Protein AF-A0A535MY59-F1 (afdb_monomer)

Structure (mmCIF, N/CA/C/O backbone):
data_AF-A0A535MY59-F1
#
_entry.id   AF-A0A535MY59-F1
#
loop_
_atom_site.group_PDB
_atom_site.id
_atom_site.type_symbol
_atom_site.label_atom_id
_atom_site.label_alt_id
_atom_site.label_comp_id
_atom_site.label_asym_id
_atom_site.label_entity_id
_atom_site.label_seq_id
_atom_site.pdbx_PDB_ins_code
_atom_site.Cartn_x
_atom_site.Cartn_y
_atom_site.Cartn_z
_atom_site.occupancy
_atom_site.B_iso_or_equiv
_atom_site.auth_seq_id
_atom_site.auth_comp_id
_atom_site.auth_asym_id
_atom_site.auth_atom_id
_atom_site.pdbx_PDB_model_num
ATOM 1 N N . PRO A 1 1 ? 4.953 -23.140 -14.629 1.00 62.12 1 PRO A N 1
ATOM 2 C CA . PRO A 1 1 ? 3.965 -22.475 -13.741 1.00 62.12 1 PRO A CA 1
ATOM 3 C C . PRO A 1 1 ? 3.552 -21.124 -14.336 1.00 62.12 1 PRO A C 1
ATOM 5 O O . PRO A 1 1 ? 4.434 -20.376 -14.744 1.00 62.12 1 PRO A O 1
ATOM 8 N N . VAL A 1 2 ? 2.250 -20.844 -14.444 1.00 69.75 2 VAL A N 1
ATOM 9 C CA . VAL A 1 2 ? 1.743 -19.527 -14.871 1.00 69.75 2 VAL A CA 1
ATOM 10 C C . VAL A 1 2 ? 1.573 -18.675 -13.617 1.00 69.75 2 VAL A C 1
ATOM 12 O O . VAL A 1 2 ? 0.971 -19.136 -12.651 1.00 69.75 2 VAL A O 1
ATOM 15 N N . HIS A 1 3 ? 2.146 -17.474 -13.606 1.00 77.88 3 HIS A N 1
ATOM 16 C CA . HIS A 1 3 ? 2.010 -16.536 -12.492 1.00 77.88 3 HIS A CA 1
ATOM 17 C C . HIS A 1 3 ? 0.765 -15.658 -12.690 1.00 77.88 3 HIS A C 1
ATOM 19 O O . HIS A 1 3 ? 0.449 -15.279 -13.820 1.00 77.88 3 HIS A O 1
ATOM 25 N N . THR A 1 4 ? 0.063 -15.352 -11.598 1.00 84.56 4 THR A N 1
ATOM 26 C CA . THR A 1 4 ? -1.084 -14.434 -11.593 1.00 84.56 4 THR A CA 1
ATOM 27 C C . THR A 1 4 ? -0.622 -13.031 -11.983 1.00 84.56 4 THR A C 1
ATOM 29 O O . THR A 1 4 ? 0.246 -12.513 -11.294 1.00 84.56 4 THR A O 1
ATOM 32 N N . PRO A 1 5 ? -1.160 -12.395 -13.036 1.00 91.31 5 PRO A N 1
ATOM 33 C CA . PRO A 1 5 ? -0.736 -11.053 -13.424 1.00 91.31 5 PRO A CA 1
ATOM 34 C C . PRO A 1 5 ? -1.121 -10.005 -12.370 1.00 91.31 5 PRO A C 1
ATOM 36 O O . PRO A 1 5 ? -2.024 -10.221 -11.563 1.00 91.31 5 PRO A O 1
ATOM 39 N N . LEU A 1 6 ? -0.474 -8.837 -12.427 1.00 95.62 6 LEU A N 1
ATOM 40 C CA . LEU A 1 6 ? -0.921 -7.658 -11.682 1.00 95.62 6 LEU A CA 1
ATOM 41 C C . LEU A 1 6 ? -2.382 -7.307 -12.046 1.00 95.62 6 LEU A C 1
ATOM 43 O O . LEU A 1 6 ? -2.767 -7.462 -13.209 1.00 95.62 6 LEU A O 1
ATOM 47 N N . PRO A 1 7 ? -3.183 -6.791 -11.096 1.00 97.81 7 PRO A N 1
ATOM 48 C CA . PRO A 1 7 ? -2.790 -6.400 -9.742 1.00 97.81 7 PRO A CA 1
ATOM 49 C C . PRO A 1 7 ? -2.655 -7.572 -8.753 1.00 97.81 7 PRO A C 1
ATOM 51 O O . PRO A 1 7 ? -3.449 -8.509 -8.769 1.00 97.81 7 PRO A O 1
ATOM 54 N N . ILE A 1 8 ? -1.670 -7.487 -7.850 1.00 96.62 8 ILE A N 1
ATOM 55 C CA . ILE A 1 8 ? -1.444 -8.446 -6.749 1.00 96.62 8 ILE A CA 1
ATOM 56 C C . ILE A 1 8 ? -1.345 -7.670 -5.436 1.00 96.62 8 ILE A C 1
ATOM 58 O O . ILE A 1 8 ? -0.748 -6.595 -5.402 1.00 96.62 8 ILE A O 1
ATOM 62 N N . SER A 1 9 ? -1.902 -8.215 -4.354 1.00 97.62 9 SER A N 1
ATOM 63 C CA . SER A 1 9 ? -1.950 -7.543 -3.055 1.00 97.62 9 SER A CA 1
ATOM 64 C C . SER A 1 9 ? -1.266 -8.312 -1.928 1.00 97.62 9 SER A C 1
ATOM 66 O O . SER A 1 9 ? -1.404 -9.531 -1.834 1.00 97.62 9 SER A O 1
ATOM 68 N N . LEU A 1 10 ? -0.643 -7.571 -1.013 1.00 97.88 10 LEU A N 1
ATOM 69 C CA . LEU A 1 10 ? -0.248 -8.005 0.326 1.00 97.88 10 LEU A CA 1
ATOM 70 C C . LEU A 1 10 ? -1.215 -7.380 1.338 1.00 97.88 10 LEU A C 1
ATOM 72 O O . LEU A 1 10 ? -1.430 -6.171 1.306 1.00 97.88 10 LEU A O 1
ATOM 76 N N . THR A 1 11 ? -1.778 -8.182 2.243 1.00 98.62 11 THR A N 1
ATOM 77 C CA . THR A 1 11 ? -2.584 -7.677 3.367 1.00 98.62 11 THR A CA 1
ATOM 78 C C . THR A 1 11 ? -1.876 -7.985 4.680 1.00 98.62 11 THR A C 1
ATOM 80 O O . THR A 1 11 ? -1.479 -9.124 4.909 1.00 98.62 11 THR A O 1
ATOM 83 N N . ILE A 1 12 ? -1.733 -6.969 5.527 1.00 98.50 12 ILE A N 1
ATOM 84 C CA . ILE A 1 12 ? -1.161 -7.047 6.871 1.00 98.50 12 ILE A CA 1
ATOM 85 C C . ILE A 1 12 ? -2.309 -6.898 7.871 1.00 98.50 12 ILE A C 1
ATOM 87 O O . ILE A 1 12 ? -3.070 -5.935 7.787 1.00 98.50 12 ILE A O 1
ATOM 91 N N . ASP A 1 13 ? -2.427 -7.847 8.798 1.00 98.44 13 ASP A N 1
ATOM 92 C CA . ASP A 1 13 ? -3.307 -7.779 9.969 1.00 98.44 13 ASP A CA 1
ATOM 93 C C . ASP A 1 13 ? -2.479 -7.317 11.178 1.00 98.44 13 ASP A C 1
ATOM 95 O O . ASP A 1 13 ? -1.497 -7.967 11.536 1.00 98.44 13 ASP A O 1
ATOM 99 N N . THR A 1 14 ? -2.847 -6.192 11.796 1.00 97.31 14 THR A N 1
ATOM 100 C CA . THR A 1 14 ? -2.157 -5.632 12.971 1.00 97.31 14 THR A CA 1
ATOM 101 C C . THR A 1 14 ? -2.648 -6.195 14.307 1.00 97.31 14 THR A C 1
ATOM 103 O O . THR A 1 14 ? -2.298 -5.644 15.358 1.00 97.31 14 THR A O 1
ATOM 106 N N . ASP A 1 15 ? -3.460 -7.257 14.271 1.00 97.75 15 ASP A N 1
ATOM 107 C CA . ASP A 1 15 ? -4.085 -7.994 15.384 1.00 97.75 15 ASP A CA 1
ATOM 108 C C . ASP A 1 15 ? -5.173 -7.212 16.148 1.00 97.75 15 ASP A C 1
ATOM 110 O O . ASP A 1 15 ? -6.214 -7.752 16.520 1.00 97.75 15 ASP A O 1
ATOM 114 N N . ALA A 1 16 ? -4.999 -5.899 16.290 1.00 97.50 16 ALA A N 1
ATOM 115 C CA . ALA A 1 16 ? -5.957 -4.983 16.898 1.00 97.50 16 ALA A CA 1
ATOM 116 C C . ALA A 1 16 ? -6.168 -3.728 16.041 1.00 97.50 16 ALA A C 1
ATOM 118 O O . 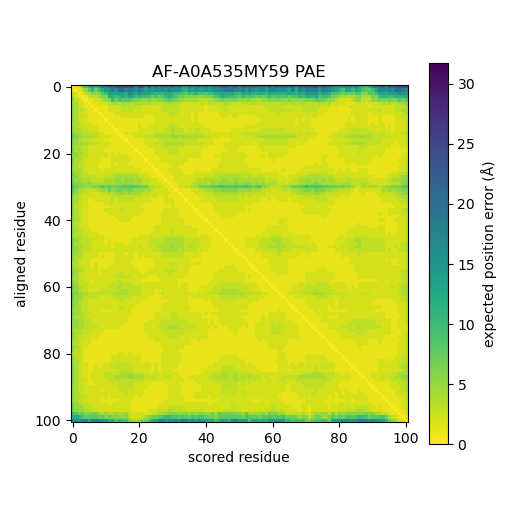ALA A 1 16 ? -5.367 -3.424 15.155 1.00 97.50 16 ALA A O 1
ATOM 119 N N . LEU A 1 17 ? -7.242 -2.983 16.333 1.00 98.25 17 LEU A N 1
ATOM 120 C CA . LEU A 1 17 ? -7.447 -1.643 15.782 1.00 98.25 17 LEU A CA 1
ATOM 121 C C . LEU A 1 17 ? -6.330 -0.709 16.262 1.00 98.25 17 LEU A C 1
ATOM 123 O O . LEU A 1 17 ? -6.096 -0.580 17.462 1.00 98.25 17 LEU A O 1
ATOM 127 N N . ARG A 1 18 ? -5.678 -0.037 15.315 1.00 98.00 18 ARG A N 1
ATOM 128 C CA . ARG A 1 18 ? -4.607 0.940 15.533 1.00 98.00 18 ARG A CA 1
ATOM 129 C C . ARG A 1 18 ? -4.871 2.194 14.716 1.00 98.00 18 ARG A C 1
ATOM 131 O O . ARG A 1 18 ? -5.624 2.158 13.743 1.00 98.00 18 ARG A O 1
ATOM 138 N N . VAL A 1 19 ? -4.246 3.305 15.093 1.00 98.44 19 VAL A N 1
ATOM 139 C CA . VAL A 1 19 ? -4.291 4.538 14.301 1.00 98.44 19 VAL A CA 1
ATOM 140 C C . VAL A 1 19 ? -3.180 4.483 13.257 1.00 98.44 19 VAL A C 1
ATOM 142 O O . VAL A 1 19 ? -2.025 4.776 13.552 1.00 98.44 19 VAL A O 1
ATOM 145 N N . LEU A 1 20 ? -3.529 4.080 12.037 1.00 98.56 20 LEU A N 1
ATOM 146 C CA . LEU A 1 20 ? -2.591 3.930 10.928 1.00 98.56 20 LEU A CA 1
ATOM 147 C C . LEU A 1 20 ? -2.403 5.263 10.204 1.00 98.56 20 LEU A C 1
ATOM 149 O O . LEU A 1 20 ? -3.363 6.006 9.997 1.00 98.56 20 LEU A O 1
ATOM 153 N N . THR A 1 21 ? -1.175 5.544 9.780 1.00 98.69 21 THR A N 1
ATOM 154 C CA . THR A 1 21 ? -0.807 6.766 9.040 1.00 98.69 21 THR A CA 1
ATOM 155 C C . THR A 1 21 ? -0.059 6.480 7.740 1.00 98.69 21 THR A C 1
ATOM 157 O O . THR A 1 21 ? 0.117 7.379 6.916 1.00 98.69 21 THR A O 1
ATOM 160 N N . GLY A 1 22 ? 0.391 5.244 7.527 1.00 98.50 22 GLY A N 1
ATOM 161 C CA . GLY A 1 22 ? 1.152 4.909 6.335 1.00 98.50 22 GLY A CA 1
ATOM 162 C C . GLY A 1 22 ? 1.741 3.510 6.332 1.00 98.50 22 GLY A C 1
ATOM 163 O O . GLY A 1 22 ? 1.474 2.684 7.207 1.00 98.50 22 GLY A O 1
ATOM 164 N 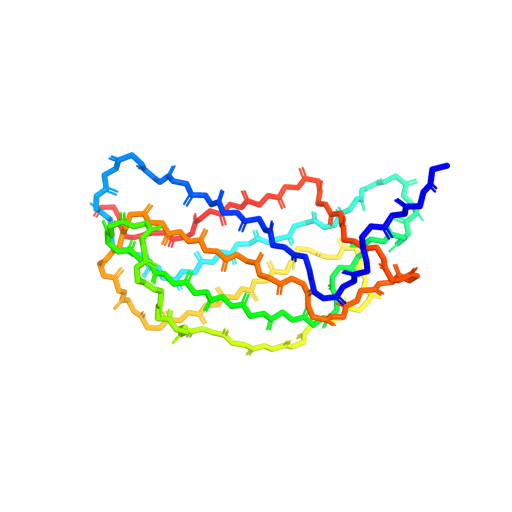N . LEU A 1 23 ? 2.585 3.277 5.333 1.00 98.75 23 LEU A N 1
ATOM 165 C CA . LEU A 1 23 ? 3.507 2.151 5.270 1.00 98.75 23 LEU A CA 1
ATOM 166 C C . LEU A 1 23 ? 4.824 2.555 4.604 1.00 98.75 23 LEU A C 1
ATOM 168 O O . LEU A 1 23 ? 4.876 3.517 3.825 1.00 98.75 23 LEU A O 1
ATOM 172 N N . THR A 1 24 ? 5.860 1.756 4.843 1.00 98.81 24 THR A N 1
ATOM 173 C CA . THR A 1 24 ? 7.073 1.722 4.023 1.00 98.81 24 THR A CA 1
ATOM 174 C C . THR A 1 24 ? 7.187 0.405 3.266 1.00 98.81 24 THR A C 1
ATOM 176 O O . THR A 1 24 ? 6.717 -0.639 3.715 1.00 98.81 24 THR A O 1
ATOM 179 N N . TYR A 1 25 ? 7.808 0.468 2.093 1.00 98.75 25 TYR A N 1
ATOM 180 C CA . TYR A 1 25 ? 8.060 -0.661 1.208 1.00 98.75 25 TYR A CA 1
ATOM 181 C C . TYR A 1 25 ? 9.522 -0.638 0.759 1.00 98.75 25 TYR A C 1
ATOM 183 O O . TYR A 1 25 ? 10.016 0.380 0.270 1.00 98.75 25 TYR A O 1
ATOM 191 N N . GLN A 1 26 ? 10.202 -1.773 0.889 1.00 98.44 26 GLN A N 1
ATOM 192 C CA . GLN A 1 26 ? 11.540 -1.999 0.360 1.00 98.44 26 GLN A CA 1
ATOM 193 C C . GLN A 1 26 ? 11.475 -3.129 -0.666 1.00 98.44 26 GLN A C 1
ATOM 195 O O . GLN A 1 26 ? 11.111 -4.261 -0.342 1.00 98.44 26 GLN A O 1
ATOM 200 N N . GLY A 1 27 ? 11.847 -2.826 -1.911 1.00 97.25 27 GLY A N 1
ATOM 201 C CA . GLY A 1 27 ? 12.052 -3.849 -2.937 1.00 97.25 27 GLY A CA 1
ATOM 202 C C . GLY A 1 27 ? 13.239 -4.754 -2.599 1.00 97.25 27 GLY A C 1
ATOM 203 O O . GLY A 1 27 ? 13.998 -4.475 -1.668 1.00 97.25 27 GLY A O 1
ATOM 204 N N . ARG A 1 28 ? 13.418 -5.831 -3.368 1.00 96.12 28 ARG A N 1
ATOM 205 C CA . ARG A 1 28 ? 14.546 -6.763 -3.203 1.00 96.12 28 ARG A CA 1
ATOM 206 C C . ARG A 1 28 ? 15.894 -6.027 -3.202 1.00 96.12 28 ARG A C 1
ATOM 208 O O . ARG A 1 28 ? 16.064 -5.021 -3.890 1.00 96.12 28 ARG A O 1
ATOM 215 N N . LEU A 1 29 ? 16.846 -6.540 -2.421 1.00 94.19 29 LEU A N 1
ATOM 216 C CA . LEU A 1 29 ? 18.178 -5.946 -2.214 1.00 94.19 29 LEU A CA 1
ATOM 217 C C . LEU A 1 29 ? 19.315 -6.773 -2.843 1.00 94.19 29 LEU A C 1
ATOM 219 O O . LEU A 1 29 ? 20.482 -6.569 -2.527 1.00 94.19 29 LEU A O 1
ATOM 223 N N . ASP A 1 30 ? 18.989 -7.703 -3.736 1.00 95.19 30 ASP A N 1
ATOM 224 C CA . ASP A 1 30 ? 19.929 -8.622 -4.393 1.00 95.19 30 ASP A CA 1
ATOM 225 C C . ASP A 1 30 ? 20.427 -8.128 -5.765 1.00 95.19 30 ASP A C 1
ATOM 227 O O . ASP A 1 30 ? 21.102 -8.858 -6.488 1.00 95.19 30 ASP A O 1
ATOM 231 N N . GLY A 1 31 ? 20.113 -6.880 -6.125 1.00 90.38 31 GLY A N 1
ATOM 232 C CA . GLY A 1 31 ? 20.507 -6.254 -7.390 1.00 90.38 31 GLY A CA 1
ATOM 233 C C . GLY A 1 31 ? 19.554 -6.523 -8.560 1.00 90.38 31 GLY A C 1
ATOM 234 O O . GLY A 1 31 ? 19.673 -5.853 -9.586 1.00 90.38 31 GLY A O 1
ATOM 235 N N . ASP A 1 32 ? 18.581 -7.429 -8.411 1.00 94.56 32 ASP A N 1
ATOM 236 C CA . ASP A 1 32 ? 17.501 -7.615 -9.381 1.00 94.56 32 ASP A CA 1
ATOM 237 C C . ASP A 1 32 ? 16.318 -6.700 -9.032 1.00 94.56 32 ASP A C 1
ATOM 239 O O . ASP A 1 32 ? 15.809 -6.682 -7.913 1.00 94.56 32 ASP A O 1
ATOM 243 N N . MET A 1 33 ? 15.867 -5.918 -10.012 1.00 95.25 33 MET A N 1
ATOM 244 C CA . MET A 1 33 ? 14.723 -5.017 -9.851 1.00 95.25 33 MET A CA 1
ATOM 245 C C . MET A 1 33 ? 13.389 -5.676 -10.196 1.00 95.25 33 MET A C 1
ATOM 247 O O . MET A 1 33 ? 12.354 -5.022 -10.075 1.00 95.25 33 MET A O 1
ATOM 251 N N . THR A 1 34 ? 13.390 -6.914 -10.692 1.00 96.19 34 THR A N 1
ATOM 252 C CA . THR A 1 34 ? 12.178 -7.682 -10.981 1.00 96.19 34 THR A CA 1
ATOM 253 C C . THR A 1 34 ? 11.309 -7.734 -9.736 1.00 96.19 34 THR A C 1
ATOM 255 O O . THR A 1 34 ? 11.764 -8.138 -8.669 1.00 96.19 34 THR A O 1
ATOM 258 N N . GLY A 1 35 ? 10.050 -7.320 -9.864 1.00 96.94 35 GLY A N 1
ATOM 259 C CA . GLY A 1 35 ? 9.164 -7.254 -8.711 1.00 96.94 35 GLY A CA 1
ATOM 260 C C . GLY A 1 35 ? 9.066 -5.886 -8.039 1.00 96.94 35 GLY A C 1
ATOM 261 O O . GLY A 1 35 ? 8.187 -5.708 -7.196 1.00 96.94 35 GLY A O 1
ATOM 262 N N . THR A 1 36 ? 9.920 -4.914 -8.387 1.00 98.38 36 THR A N 1
ATOM 263 C CA . THR A 1 36 ? 9.847 -3.574 -7.792 1.00 98.38 36 THR A CA 1
ATOM 264 C C . THR A 1 36 ? 8.528 -2.905 -8.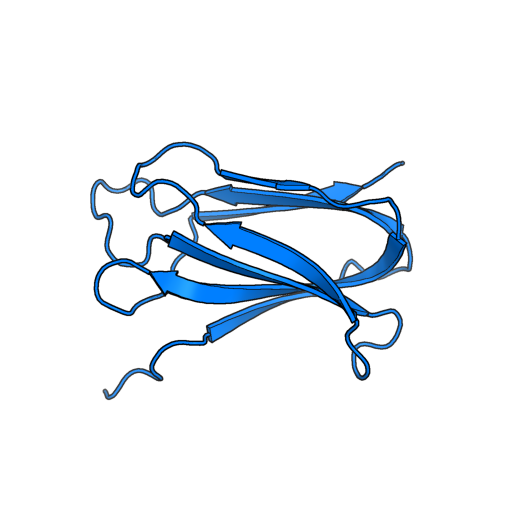152 1.00 98.38 36 THR A C 1
ATOM 266 O O . THR A 1 36 ? 8.292 -2.584 -9.319 1.00 98.38 36 THR A O 1
ATOM 269 N N . ILE A 1 37 ? 7.687 -2.681 -7.140 1.00 98.69 37 ILE A N 1
ATOM 270 C CA . ILE A 1 37 ? 6.407 -1.983 -7.270 1.00 98.69 37 ILE A CA 1
ATOM 271 C C . ILE A 1 37 ? 6.661 -0.533 -7.688 1.00 98.69 37 ILE A C 1
ATOM 273 O O . ILE A 1 37 ? 7.360 0.211 -7.001 1.00 98.69 37 ILE A O 1
ATOM 277 N N . THR A 1 38 ? 6.078 -0.140 -8.817 1.00 98.69 38 THR A N 1
ATOM 278 C CA . THR A 1 38 ? 6.147 1.221 -9.369 1.00 98.69 38 THR A CA 1
ATOM 279 C C . THR A 1 38 ? 4.816 1.945 -9.281 1.00 98.69 38 THR A C 1
ATOM 281 O O . THR A 1 38 ? 4.803 3.168 -9.268 1.00 98.69 38 THR A O 1
ATOM 284 N N . GLY A 1 39 ? 3.710 1.213 -9.171 1.00 98.81 39 GLY A N 1
ATOM 285 C CA . GLY A 1 39 ? 2.374 1.753 -8.982 1.00 98.81 39 GLY A CA 1
ATOM 286 C C . GLY A 1 39 ? 1.622 0.968 -7.928 1.00 98.81 39 GLY A C 1
ATOM 287 O O . GLY A 1 39 ? 1.718 -0.260 -7.889 1.00 98.81 39 GLY A O 1
ATOM 288 N N . TYR A 1 40 ? 0.888 1.673 -7.070 1.00 98.88 40 TYR A N 1
ATOM 289 C CA . TYR A 1 40 ? 0.249 1.054 -5.918 1.00 98.88 40 TYR A CA 1
ATOM 290 C C . TYR A 1 40 ? -1.082 1.701 -5.534 1.00 98.88 40 TYR A C 1
ATOM 292 O O . TYR A 1 40 ? -1.311 2.884 -5.789 1.00 98.88 40 TYR A O 1
ATOM 300 N N . THR A 1 41 ? -1.916 0.926 -4.843 1.00 98.94 41 THR A N 1
ATOM 301 C CA . THR A 1 41 ? -2.974 1.431 -3.961 1.00 98.94 41 THR A CA 1
ATOM 302 C C . THR A 1 41 ? -2.761 0.920 -2.538 1.00 98.94 41 THR A C 1
ATOM 304 O O . THR A 1 41 ? -2.199 -0.157 -2.331 1.00 98.94 41 THR A O 1
ATOM 307 N N . VAL A 1 42 ? -3.201 1.709 -1.559 1.00 98.88 42 VAL A N 1
ATOM 308 C CA . VAL A 1 42 ? -3.275 1.330 -0.147 1.00 98.88 42 VAL A CA 1
ATOM 309 C C . VAL A 1 42 ? -4.714 1.457 0.318 1.00 98.88 42 VAL A C 1
ATOM 311 O O . VAL A 1 42 ? -5.318 2.527 0.216 1.00 98.88 42 VAL A O 1
ATOM 314 N N . GLU A 1 43 ? -5.245 0.366 0.849 1.00 98.94 43 GLU A N 1
ATOM 315 C CA . GLU A 1 43 ? -6.587 0.291 1.412 1.00 98.94 43 GLU A CA 1
ATOM 316 C C . GLU A 1 43 ? -6.515 -0.176 2.866 1.00 98.94 43 GLU A C 1
ATOM 318 O O . GLU A 1 43 ? -5.626 -0.946 3.229 1.00 98.94 43 GLU A O 1
ATOM 323 N N . VAL A 1 44 ? -7.456 0.250 3.703 1.00 98.88 44 VAL A N 1
ATOM 324 C CA . VAL A 1 44 ? -7.532 -0.176 5.107 1.00 98.88 44 VAL A CA 1
ATOM 325 C C . VAL A 1 44 ? -8.902 -0.739 5.447 1.00 98.88 44 VAL A C 1
ATOM 327 O O . VAL A 1 44 ? -9.894 -0.401 4.803 1.00 98.88 44 VAL A O 1
ATOM 330 N N . SER A 1 45 ? -8.960 -1.596 6.463 1.00 98.88 45 SER A N 1
ATOM 331 C CA . SER A 1 45 ? -10.203 -2.201 6.940 1.00 98.88 45 SER A CA 1
ATOM 332 C C . SER A 1 45 ? -10.191 -2.397 8.456 1.00 98.88 45 SER A C 1
ATOM 334 O O . SER A 1 45 ? -9.148 -2.667 9.0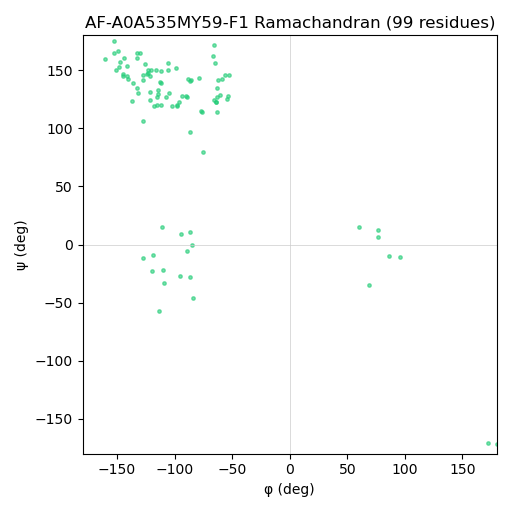57 1.00 98.88 45 SER A O 1
ATOM 336 N N . ALA A 1 46 ? -11.360 -2.273 9.083 1.00 98.62 46 ALA A N 1
ATOM 337 C CA . ALA A 1 46 ? -11.564 -2.623 10.487 1.00 98.62 46 ALA A CA 1
ATOM 338 C C . ALA A 1 46 ? -11.916 -4.111 10.680 1.00 98.62 46 ALA A C 1
ATOM 340 O O . ALA A 1 46 ? -11.618 -4.670 11.732 1.00 98.62 46 ALA A O 1
ATOM 341 N N . ASP A 1 47 ? -12.532 -4.746 9.677 1.00 98.19 47 ASP A N 1
ATOM 342 C CA . ASP A 1 47 ? -13.145 -6.079 9.770 1.00 98.19 47 ASP A CA 1
ATOM 343 C C . ASP A 1 47 ? -12.521 -7.130 8.836 1.00 98.19 47 ASP A C 1
ATOM 345 O O . ASP A 1 47 ? -12.823 -8.316 8.953 1.00 98.19 47 ASP A O 1
ATOM 349 N N . GLY A 1 48 ? -11.641 -6.716 7.923 1.00 98.19 48 GLY A N 1
ATOM 350 C CA . GLY A 1 48 ? -11.013 -7.588 6.929 1.00 98.19 48 GLY A CA 1
ATOM 351 C C . GLY A 1 48 ? -11.932 -7.946 5.757 1.00 98.19 48 GLY A C 1
ATOM 352 O O . GLY A 1 48 ? -11.554 -8.758 4.913 1.00 98.19 48 GLY A O 1
ATOM 353 N N . ILE A 1 49 ? -13.121 -7.339 5.678 1.00 97.94 49 ILE A N 1
ATOM 354 C CA . ILE A 1 49 ? -14.132 -7.585 4.645 1.00 97.94 49 ILE A CA 1
ATOM 355 C C . ILE A 1 49 ? -14.299 -6.333 3.784 1.00 97.94 49 ILE A C 1
ATOM 357 O O . ILE A 1 49 ? -14.105 -6.387 2.568 1.00 97.94 49 ILE A O 1
ATOM 361 N N . ALA A 1 50 ? -14.628 -5.199 4.404 1.00 98.12 50 ALA A N 1
ATOM 362 C CA . ALA A 1 50 ? -14.829 -3.931 3.717 1.00 98.12 50 ALA A CA 1
ATOM 363 C C . ALA A 1 50 ? -13.550 -3.092 3.766 1.00 98.12 50 ALA A C 1
ATOM 365 O O . ALA A 1 50 ? -13.040 -2.790 4.844 1.00 98.12 50 ALA A O 1
ATOM 366 N N . TYR A 1 51 ? -13.039 -2.713 2.595 1.00 98.69 51 TYR A N 1
ATOM 367 C CA . TYR A 1 51 ? -11.807 -1.939 2.455 1.00 98.69 51 TYR A CA 1
ATOM 368 C C . TYR A 1 51 ? -12.091 -0.539 1.916 1.00 98.69 51 TYR A C 1
ATOM 370 O O . TYR A 1 51 ? -12.894 -0.363 1.000 1.00 98.69 51 TYR A O 1
ATOM 378 N N . THR A 1 52 ? -11.388 0.443 2.475 1.00 98.75 52 THR A N 1
ATOM 379 C CA . THR A 1 52 ? -11.450 1.848 2.066 1.00 98.75 52 THR A CA 1
ATOM 380 C C . THR A 1 52 ? -10.098 2.272 1.515 1.00 98.75 52 THR A C 1
ATOM 382 O O . THR A 1 52 ? -9.081 2.127 2.194 1.00 98.75 52 THR A O 1
ATOM 385 N N . LEU A 1 53 ? -10.080 2.827 0.303 1.00 98.81 53 LEU A N 1
ATOM 386 C CA . LEU A 1 53 ? -8.882 3.403 -0.306 1.00 98.81 53 LEU A CA 1
ATOM 387 C C . LEU A 1 53 ? -8.418 4.634 0.483 1.00 98.81 53 LEU A C 1
ATOM 389 O O . LEU A 1 53 ? -9.178 5.587 0.645 1.00 98.81 53 LEU A O 1
ATOM 393 N N . VAL A 1 54 ? -7.161 4.627 0.928 1.00 98.81 54 VAL A N 1
ATOM 394 C CA . VAL A 1 54 ? -6.553 5.733 1.693 1.00 98.81 54 VAL A CA 1
ATOM 395 C C . VAL A 1 54 ? -5.342 6.351 1.004 1.00 98.81 54 VAL A C 1
ATOM 397 O O . VAL A 1 54 ? -5.036 7.513 1.255 1.00 98.81 54 VAL A O 1
ATOM 400 N N . ALA A 1 55 ? -4.670 5.619 0.110 1.00 98.81 55 ALA A N 1
ATOM 401 C CA . ALA A 1 55 ? -3.579 6.161 -0.694 1.00 98.81 55 ALA A CA 1
ATOM 402 C C . ALA A 1 55 ? -3.496 5.488 -2.069 1.00 98.81 55 ALA A C 1
ATOM 404 O O . ALA A 1 55 ? -3.857 4.327 -2.247 1.00 98.81 55 ALA A O 1
ATOM 405 N N . THR A 1 56 ? -2.971 6.211 -3.050 1.00 98.88 56 THR A N 1
ATOM 406 C CA . THR A 1 56 ? -2.591 5.680 -4.362 1.00 98.88 56 THR A CA 1
ATOM 407 C C . THR A 1 56 ? -1.439 6.510 -4.895 1.00 98.88 56 THR A C 1
ATOM 409 O O . THR A 1 56 ? -1.324 7.695 -4.575 1.00 98.88 56 THR A O 1
ATOM 412 N N . GLY A 1 57 ? -0.569 5.910 -5.694 1.00 98.69 57 GLY A N 1
ATOM 413 C CA . GLY A 1 57 ? 0.560 6.648 -6.226 1.00 98.69 57 GLY A CA 1
ATOM 414 C C . GLY A 1 57 ? 1.464 5.826 -7.114 1.00 98.69 57 GLY A C 1
ATOM 415 O O . GLY A 1 57 ? 1.164 4.691 -7.492 1.00 98.69 57 GLY A O 1
ATOM 416 N N . GLN A 1 58 ? 2.583 6.451 -7.459 1.00 98.81 58 GLN A N 1
ATOM 417 C CA . GLN A 1 58 ? 3.695 5.811 -8.137 1.00 98.81 58 GLN A CA 1
ATOM 418 C C . GLN A 1 58 ? 4.960 5.985 -7.298 1.00 98.81 58 GLN A C 1
ATOM 420 O O . GLN A 1 58 ? 5.144 7.005 -6.632 1.00 98.81 58 GLN A O 1
ATOM 425 N N . TRP A 1 59 ? 5.840 4.996 -7.358 1.00 98.69 59 TRP A N 1
ATOM 426 C CA . TRP A 1 59 ? 7.175 5.049 -6.785 1.00 98.69 59 TRP A CA 1
ATOM 427 C C . TRP A 1 59 ? 8.222 4.958 -7.887 1.00 98.69 59 TRP A C 1
ATOM 429 O O . TRP A 1 59 ? 8.011 4.332 -8.927 1.00 98.69 59 TRP A O 1
ATOM 439 N N . ALA A 1 60 ? 9.375 5.578 -7.647 1.00 98.06 60 ALA A N 1
ATOM 440 C CA . ALA A 1 60 ? 10.499 5.488 -8.560 1.00 98.06 60 ALA A CA 1
ATOM 441 C C . ALA A 1 60 ? 10.987 4.036 -8.689 1.00 98.06 60 ALA A C 1
ATOM 443 O O . ALA A 1 60 ? 11.046 3.281 -7.713 1.00 98.06 60 ALA A O 1
ATOM 444 N N . ARG A 1 61 ? 11.372 3.655 -9.910 1.00 96.56 61 ARG A N 1
ATOM 445 C CA . ARG A 1 61 ? 12.054 2.389 -10.187 1.00 96.56 61 ARG A CA 1
ATOM 446 C C . ARG A 1 61 ? 13.508 2.504 -9.722 1.00 96.56 61 ARG A C 1
ATOM 448 O O . ARG A 1 61 ? 14.406 2.725 -10.526 1.00 96.56 61 ARG A O 1
ATOM 455 N N . ASP A 1 62 ? 13.722 2.353 -8.424 1.00 95.81 62 ASP A N 1
ATOM 456 C CA . ASP A 1 62 ? 15.041 2.322 -7.789 1.00 95.81 62 ASP A CA 1
ATOM 457 C C . ASP A 1 62 ? 15.006 1.498 -6.488 1.00 95.81 62 ASP A C 1
ATOM 459 O O . ASP A 1 62 ? 13.944 1.034 -6.057 1.00 95.81 62 ASP A O 1
ATOM 463 N N . SER A 1 63 ? 16.170 1.316 -5.864 1.00 94.56 63 SER A N 1
ATOM 464 C CA . SER A 1 63 ? 16.349 0.509 -4.653 1.00 94.56 63 SER A CA 1
ATOM 465 C C . SER A 1 63 ? 16.062 1.241 -3.337 1.00 94.56 63 SER A C 1
ATOM 467 O O . SER A 1 63 ? 16.204 0.628 -2.282 1.00 94.56 63 SER A O 1
ATOM 469 N N . SER A 1 64 ? 15.680 2.524 -3.360 1.00 96.81 64 SER A N 1
ATOM 470 C CA . SER A 1 64 ? 15.380 3.273 -2.132 1.00 96.81 64 SER A CA 1
ATOM 471 C C . SER A 1 64 ? 14.151 2.718 -1.402 1.00 96.81 64 SER A C 1
ATOM 473 O O . SER A 1 64 ? 13.260 2.120 -2.015 1.00 96.81 64 SER A O 1
ATOM 475 N N . ILE A 1 65 ? 14.071 2.957 -0.093 1.00 98.31 65 ILE A N 1
ATOM 476 C CA . ILE A 1 65 ? 12.836 2.727 0.660 1.00 98.31 65 ILE A CA 1
ATOM 477 C C . ILE A 1 65 ? 11.766 3.668 0.114 1.00 98.31 65 ILE A C 1
ATOM 479 O O . ILE A 1 65 ? 12.002 4.861 -0.082 1.00 98.31 65 ILE A O 1
ATOM 483 N N . LYS A 1 66 ? 10.574 3.130 -0.114 1.00 98.62 66 LYS A N 1
ATOM 484 C CA . LYS A 1 66 ? 9.409 3.886 -0.554 1.00 98.62 66 LYS A CA 1
ATOM 485 C C . LYS A 1 66 ? 8.428 4.058 0.593 1.00 98.62 66 LYS A C 1
ATOM 487 O O . LYS A 1 66 ? 8.334 3.193 1.461 1.00 98.62 66 LYS A O 1
ATOM 492 N N . SER A 1 67 ? 7.674 5.150 0.580 1.00 98.56 67 SER A N 1
ATOM 493 C CA . SER A 1 67 ? 6.630 5.421 1.566 1.00 98.56 67 SER A CA 1
ATOM 494 C C . SER A 1 67 ? 5.302 5.746 0.893 1.00 98.56 67 SER A C 1
ATOM 496 O O . SER A 1 67 ? 5.252 6.356 -0.179 1.00 98.56 67 SER A O 1
ATOM 498 N N . ALA A 1 68 ? 4.219 5.330 1.539 1.00 98.75 68 ALA A N 1
ATOM 499 C CA . ALA A 1 68 ? 2.865 5.771 1.241 1.00 98.75 68 ALA A CA 1
ATOM 500 C C . ALA A 1 68 ? 2.235 6.255 2.546 1.00 98.75 68 ALA A C 1
ATOM 502 O O . ALA A 1 68 ? 1.921 5.446 3.417 1.00 98.75 68 ALA A O 1
ATOM 503 N N . GLY A 1 69 ? 2.105 7.573 2.687 1.00 98.50 69 GLY A N 1
ATOM 504 C CA . GLY A 1 69 ? 1.436 8.209 3.819 1.00 98.50 69 GLY A CA 1
ATOM 505 C C . GLY A 1 69 ? 0.001 8.596 3.475 1.00 98.50 69 GLY A C 1
ATOM 506 O O . GLY A 1 69 ? -0.311 8.881 2.318 1.00 98.50 69 GLY A O 1
ATOM 507 N N . PHE A 1 70 ? -0.860 8.624 4.484 1.00 98.62 70 PHE A N 1
ATOM 508 C CA . PHE A 1 70 ? -2.255 9.042 4.381 1.00 98.62 70 PHE A CA 1
ATOM 509 C C . PHE A 1 70 ? -2.725 9.685 5.695 1.00 98.62 70 PHE A C 1
ATOM 511 O O . PHE A 1 70 ? -2.043 9.625 6.718 1.00 98.62 70 PHE A O 1
ATOM 518 N N . SER A 1 71 ? -3.881 10.357 5.671 1.00 98.25 71 SER A N 1
ATOM 519 C CA . SER A 1 71 ? -4.491 10.912 6.888 1.00 98.25 71 SER A CA 1
ATOM 520 C C . SER A 1 71 ? -4.771 9.804 7.901 1.00 98.25 71 SER A C 1
ATOM 522 O O . SER A 1 71 ? -5.185 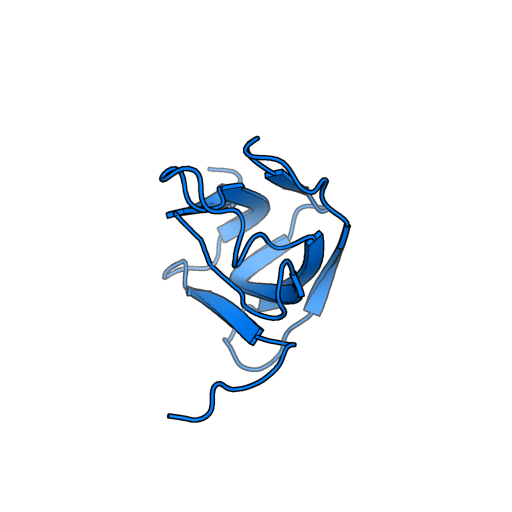8.727 7.501 1.00 98.25 71 SER A O 1
ATOM 524 N N . ALA A 1 72 ? -4.580 10.061 9.196 1.00 98.38 72 ALA A N 1
ATOM 525 C CA . ALA A 1 72 ? -4.753 9.045 10.233 1.00 98.38 72 ALA A CA 1
ATOM 526 C C . ALA A 1 72 ? -6.136 8.359 10.167 1.00 98.38 72 ALA A C 1
ATOM 528 O O . ALA A 1 72 ? -7.164 9.038 10.174 1.00 98.38 72 ALA A O 1
ATOM 529 N N . VAL A 1 73 ? -6.157 7.022 10.138 1.00 98.31 73 VAL A N 1
ATOM 530 C CA . VAL A 1 73 ? -7.382 6.202 10.134 1.00 98.31 73 VAL A CA 1
ATOM 531 C C . VAL A 1 73 ? -7.261 5.080 11.161 1.00 98.31 73 VAL A C 1
ATOM 533 O O . VAL A 1 73 ? -6.245 4.390 11.219 1.00 98.31 73 VAL A O 1
ATOM 536 N N . THR A 1 74 ? -8.311 4.858 11.954 1.00 98.50 74 THR A N 1
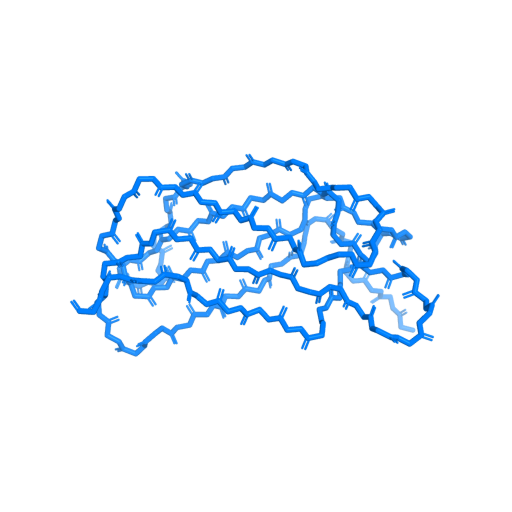ATOM 537 C CA . THR A 1 74 ? -8.402 3.686 12.834 1.00 98.50 74 THR A CA 1
ATOM 538 C C . THR A 1 74 ? -8.764 2.442 12.023 1.00 98.50 74 THR A C 1
ATOM 540 O O . THR A 1 74 ? -9.861 2.362 11.474 1.00 98.50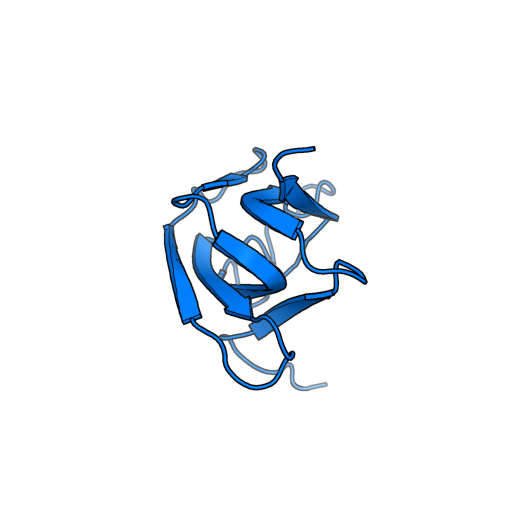 74 THR A O 1
ATOM 543 N N . ALA A 1 75 ? -7.857 1.468 11.952 1.00 98.56 75 ALA A N 1
ATOM 544 C CA . ALA A 1 75 ? -8.037 0.227 11.198 1.00 98.56 75 ALA A CA 1
ATOM 545 C C . ALA A 1 75 ? -7.211 -0.925 11.796 1.00 98.56 75 ALA A C 1
ATOM 547 O O . ALA A 1 75 ? -6.313 -0.695 12.603 1.00 98.56 75 ALA A O 1
ATOM 548 N N . ARG A 1 76 ? -7.527 -2.165 11.406 1.00 98.50 76 ARG A N 1
ATOM 549 C CA . ARG A 1 76 ? -6.795 -3.390 11.790 1.00 98.50 76 ARG A CA 1
ATOM 550 C C . ARG A 1 76 ? -6.027 -3.989 10.613 1.00 98.50 76 ARG A C 1
ATOM 552 O O . ARG A 1 76 ? -4.970 -4.581 10.788 1.00 98.50 76 ARG A O 1
ATOM 559 N N . PHE A 1 77 ? -6.559 -3.850 9.406 1.00 98.88 77 PHE A N 1
ATOM 560 C CA . PHE A 1 77 ? -5.943 -4.383 8.203 1.00 98.88 77 PHE A CA 1
ATOM 561 C C . PHE A 1 77 ? -5.461 -3.247 7.320 1.00 98.88 77 PHE A C 1
ATOM 563 O O . PHE A 1 77 ? -6.188 -2.276 7.106 1.00 98.88 77 PHE A O 1
ATOM 570 N N . LEU A 1 78 ? -4.276 -3.421 6.747 1.00 98.81 78 LEU A N 1
ATOM 571 C CA . LEU A 1 78 ? -3.769 -2.603 5.656 1.00 98.81 78 LEU A CA 1
ATOM 572 C C . LEU A 1 78 ? -3.472 -3.510 4.464 1.00 98.81 78 LEU A C 1
ATOM 574 O O . LEU A 1 78 ? -2.804 -4.533 4.603 1.00 98.81 78 LEU A O 1
ATOM 578 N 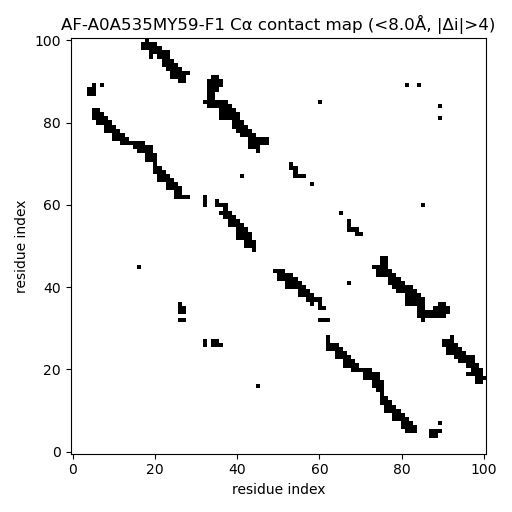N . ARG A 1 79 ? -3.951 -3.135 3.282 1.00 98.88 79 ARG A N 1
ATOM 579 C CA . ARG A 1 79 ? -3.706 -3.826 2.019 1.00 98.88 79 ARG A CA 1
ATOM 580 C C . ARG A 1 79 ? -2.908 -2.926 1.089 1.00 98.88 79 ARG A C 1
ATOM 582 O O . ARG A 1 79 ? -3.380 -1.860 0.713 1.00 98.88 79 ARG A O 1
ATOM 589 N N . LEU A 1 80 ? -1.728 -3.388 0.691 1.00 98.88 80 LEU A N 1
ATOM 590 C CA . LEU A 1 80 ? -0.932 -2.814 -0.389 1.00 98.88 80 LEU A CA 1
ATOM 591 C C . LEU A 1 80 ? -1.189 -3.623 -1.661 1.00 98.88 80 LEU A C 1
ATOM 593 O O . LEU A 1 80 ? -0.881 -4.813 -1.698 1.00 98.88 80 LEU A O 1
ATOM 597 N N . THR A 1 81 ? -1.701 -2.985 -2.708 1.00 98.81 81 THR A N 1
ATOM 598 C CA . THR A 1 81 ? -1.914 -3.617 -4.016 1.00 98.81 81 THR A CA 1
ATOM 599 C C . THR A 1 81 ? -0.956 -3.023 -5.035 1.00 98.81 81 THR A C 1
ATOM 601 O O . THR A 1 81 ? -0.999 -1.8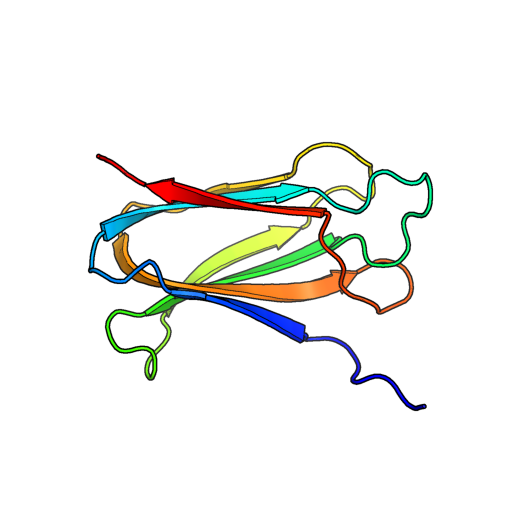25 -5.303 1.00 98.81 81 THR A O 1
ATOM 604 N N . ALA A 1 82 ? -0.104 -3.857 -5.629 1.00 98.69 82 ALA A N 1
ATOM 605 C CA . ALA A 1 82 ? 0.757 -3.477 -6.739 1.00 98.69 82 ALA A CA 1
ATOM 606 C C . ALA A 1 82 ? -0.071 -3.407 -8.027 1.00 98.69 82 ALA A C 1
ATOM 608 O O . ALA A 1 82 ? -0.568 -4.427 -8.502 1.00 98.69 82 ALA A O 1
ATOM 609 N N . THR A 1 83 ? -0.216 -2.214 -8.600 1.00 98.75 83 THR A N 1
ATOM 610 C CA . THR A 1 83 ? -0.933 -1.985 -9.866 1.00 98.75 83 THR A CA 1
ATOM 611 C C . THR A 1 83 ? 0.009 -1.960 -11.067 1.00 98.75 83 THR A C 1
ATOM 613 O O . THR A 1 83 ? -0.390 -2.314 -12.174 1.00 98.75 83 THR A O 1
ATOM 616 N N . SER A 1 84 ? 1.274 -1.596 -10.853 1.00 98.50 84 SER A N 1
ATOM 617 C CA . SER A 1 84 ? 2.356 -1.740 -11.826 1.00 98.50 84 SER A CA 1
ATOM 618 C C . SER A 1 84 ? 3.658 -2.080 -11.107 1.00 98.50 84 SER A C 1
ATOM 620 O O . SER A 1 84 ? 3.905 -1.625 -9.986 1.00 98.50 84 SER A O 1
ATOM 622 N N . ALA A 1 85 ? 4.490 -2.899 -11.741 1.00 97.94 85 ALA A N 1
ATOM 623 C CA . ALA A 1 85 ? 5.774 -3.295 -11.193 1.00 97.94 85 ALA A CA 1
ATOM 624 C C . ALA A 1 85 ? 6.706 -3.815 -12.293 1.00 97.94 85 ALA A C 1
ATOM 626 O O . ALA A 1 85 ? 6.271 -4.205 -13.384 1.00 97.94 85 ALA A O 1
ATOM 627 N N . VAL A 1 86 ? 8.007 -3.811 -12.013 1.00 97.62 86 VAL A N 1
ATOM 628 C CA . VAL A 1 86 ? 9.039 -4.212 -12.976 1.00 97.62 86 VAL A CA 1
ATOM 629 C C . VAL A 1 86 ? 8.837 -5.667 -13.407 1.00 97.62 86 VAL A C 1
ATOM 631 O O . VAL A 1 86 ? 8.731 -6.570 -12.575 1.00 97.62 86 VAL A O 1
ATOM 634 N N . ASN A 1 87 ? 8.813 -5.879 -14.726 1.00 95.44 87 ASN A N 1
ATOM 635 C CA . ASN A 1 87 ? 8.585 -7.169 -15.388 1.00 95.44 87 ASN A CA 1
ATOM 636 C C . ASN A 1 87 ? 7.227 -7.828 -15.071 1.00 95.44 87 ASN A C 1
ATOM 638 O O . ASN A 1 87 ? 7.041 -9.004 -15.364 1.00 95.44 87 ASN A O 1
ATOM 642 N N . GLY A 1 88 ? 6.271 -7.078 -14.511 1.00 94.19 88 GLY A N 1
ATOM 643 C CA . GLY A 1 88 ? 4.924 -7.573 -14.223 1.00 94.19 88 GLY A CA 1
ATOM 644 C C . GLY A 1 88 ? 4.819 -8.472 -12.990 1.00 94.19 88 GLY A C 1
ATOM 645 O O . GLY A 1 88 ? 3.781 -9.096 -12.813 1.00 94.19 88 GLY A O 1
ATOM 646 N N . TYR A 1 89 ? 5.852 -8.528 -12.146 1.00 94.94 89 TYR A N 1
ATOM 647 C CA . TYR A 1 89 ? 5.850 -9.245 -10.864 1.00 94.94 89 TYR A CA 1
ATOM 648 C C . TYR A 1 89 ? 5.753 -8.254 -9.709 1.00 94.94 89 TYR A C 1
ATOM 650 O O . TYR A 1 89 ? 6.197 -7.124 -9.860 1.00 94.94 89 TYR A O 1
ATOM 658 N N . ALA A 1 90 ? 5.269 -8.673 -8.541 1.00 96.19 90 ALA A N 1
ATOM 659 C CA . ALA A 1 90 ? 5.393 -7.906 -7.301 1.00 96.19 90 ALA A CA 1
ATOM 660 C C . ALA A 1 90 ? 6.280 -8.665 -6.307 1.00 96.19 90 ALA A C 1
ATOM 662 O O . ALA A 1 90 ? 6.106 -9.865 -6.100 1.00 96.19 90 ALA A O 1
ATOM 663 N N . SER A 1 91 ? 7.235 -7.973 -5.694 1.00 96.69 91 SER A N 1
ATOM 664 C CA . SER A 1 91 ? 8.129 -8.527 -4.675 1.00 96.69 91 SER A CA 1
ATOM 665 C C . SER A 1 91 ? 8.372 -7.498 -3.586 1.00 96.69 91 SER A C 1
ATOM 667 O O . SER A 1 91 ? 8.362 -6.309 -3.879 1.00 96.69 91 SER A O 1
ATOM 669 N N . ALA A 1 92 ? 8.672 -7.947 -2.374 1.00 97.38 92 ALA A N 1
ATOM 670 C CA . ALA A 1 92 ? 9.128 -7.090 -1.291 1.00 97.38 92 ALA A CA 1
ATOM 671 C C . ALA A 1 92 ? 10.232 -7.806 -0.511 1.00 97.38 92 ALA A C 1
ATOM 673 O O . ALA A 1 92 ? 10.168 -9.022 -0.334 1.00 97.38 92 ALA A O 1
ATOM 674 N N . ALA A 1 93 ? 11.233 -7.049 -0.068 1.00 98.00 93 ALA A N 1
ATOM 675 C CA . ALA A 1 93 ? 12.134 -7.472 0.997 1.00 98.00 93 ALA A CA 1
ATOM 676 C C . ALA A 1 93 ? 11.511 -7.161 2.362 1.00 98.00 93 ALA A C 1
ATOM 678 O O . ALA A 1 93 ? 11.484 -8.026 3.224 1.00 98.00 93 ALA A O 1
ATOM 679 N N . GLU A 1 94 ? 10.963 -5.953 2.521 1.00 98.19 94 GLU A N 1
ATOM 680 C CA . GLU A 1 94 ? 10.322 -5.503 3.757 1.00 98.19 94 GLU A CA 1
ATOM 681 C C . GLU A 1 94 ? 9.080 -4.665 3.448 1.00 98.19 94 GLU A C 1
ATOM 683 O O . GLU A 1 94 ? 9.053 -3.890 2.484 1.00 98.19 94 GLU A O 1
ATOM 688 N N . VAL A 1 95 ? 8.067 -4.795 4.303 1.00 98.56 95 VAL A N 1
ATOM 689 C CA . VAL A 1 95 ? 6.917 -3.888 4.370 1.00 98.56 95 VAL A CA 1
ATOM 690 C C . VAL A 1 95 ? 6.623 -3.619 5.840 1.00 98.56 95 VAL A C 1
ATOM 692 O O . VAL A 1 95 ? 6.386 -4.558 6.595 1.00 98.56 95 VAL A O 1
ATOM 695 N N . ALA A 1 96 ? 6.617 -2.350 6.243 1.00 98.19 96 ALA A N 1
ATOM 696 C CA . ALA A 1 96 ? 6.339 -1.953 7.622 1.00 98.19 96 ALA A CA 1
ATOM 697 C C . ALA A 1 96 ? 5.171 -0.969 7.689 1.00 98.19 96 ALA A C 1
ATOM 699 O O . ALA A 1 96 ? 4.985 -0.143 6.797 1.00 98.19 96 ALA A O 1
ATOM 700 N N . ILE A 1 97 ? 4.389 -1.052 8.762 1.00 98.06 97 ILE A N 1
ATOM 701 C CA . ILE A 1 97 ? 3.265 -0.152 9.032 1.00 98.06 97 ILE A CA 1
ATOM 702 C C . ILE A 1 97 ? 3.775 1.091 9.764 1.00 98.06 97 ILE A C 1
ATOM 704 O O . ILE A 1 97 ? 4.642 0.996 10.629 1.00 98.06 97 ILE A O 1
ATOM 708 N N . SER A 1 98 ? 3.236 2.257 9.417 1.00 97.75 98 SER A N 1
ATOM 709 C CA . SER A 1 98 ? 3.382 3.486 10.200 1.00 97.75 98 SER A CA 1
ATOM 710 C C . SER A 1 98 ? 2.096 3.723 10.989 1.00 97.75 98 SER A C 1
ATOM 712 O O . SER A 1 98 ? 1.025 3.878 10.396 1.00 97.75 98 SER A O 1
ATOM 714 N N . ASP A 1 99 ? 2.193 3.749 12.314 1.00 93.25 99 ASP A N 1
ATOM 715 C CA . ASP A 1 99 ? 1.091 3.988 13.245 1.00 93.25 99 ASP A CA 1
ATOM 716 C C . ASP A 1 99 ? 1.446 5.069 14.282 1.00 93.25 99 ASP A C 1
ATOM 718 O O . ASP A 1 99 ? 2.594 5.504 14.402 1.00 93.25 99 ASP A O 1
ATOM 722 N N . ILE A 1 100 ? 0.424 5.578 14.971 1.00 87.19 100 ILE A N 1
ATOM 723 C CA . ILE A 1 100 ? 0.593 6.406 16.170 1.00 87.19 100 ILE A CA 1
ATOM 724 C C . ILE A 1 100 ? 0.512 5.464 17.384 1.00 87.19 100 ILE A C 1
ATOM 726 O O . ILE A 1 100 ? -0.460 4.702 17.443 1.00 87.19 100 ILE A O 1
ATOM 730 N N . PRO A 1 101 ? 1.498 5.495 18.308 1.00 75.31 101 PRO A N 1
ATOM 731 C CA . PRO A 1 101 ? 1.509 4.662 19.513 1.00 75.31 101 PRO A CA 1
ATOM 732 C C . PRO A 1 101 ? 0.290 4.844 20.421 1.00 75.31 101 PRO A C 1
ATOM 734 O O . PRO A 1 101 ? -0.237 5.980 20.492 1.00 75.31 101 PRO A O 1
#

Sequence (101 aa):
PVHTPLPISLTIDTDALRVLTGLTYQGRLDGDMTGTITGYTVEVSADGIAYTLVATGQWARDSSIKSAGFSAVTARFLRLTATSAVNGYASAAEVAISDIP

Foldseek 3Di:
DDDDFDFDKDKDFQVAWFFFFWKKFFFDPPPDQFQPQFWKWKWFAAPVPDTDTFFTDGDDSDGDIDMTGGDTDTGGMMMIIRRDGPPRHHGTPDMGTDGDD

pLDDT: mean 96.41, std 5.73, range [62.12, 98.94]

Radius of gyration: 13.45 Å; Cα contacts (8 Å, |Δi|>4): 252; chains: 1; bounding box: 35×33×35 Å

Solvent-accessible surface area (backbone atoms only — not comparable to full-atom values): 5746 Å² total; per-residue (Å²): 137,87,77,83,61,64,68,49,71,52,74,49,76,65,90,45,78,39,42,35,34,35,35,39,41,26,41,52,86,83,83,55,61,72,8,32,53,30,22,38,39,32,29,37,13,73,79,79,75,64,71,44,81,62,40,71,53,72,47,74,94,63,79,61,78,42,76,50,69,40,77,79,40,78,26,23,27,42,33,46,30,33,65,35,30,35,92,54,38,80,48,66,67,45,76,47,81,36,64,62,134

Mean predicted aligned error: 2.64 Å

Secondary structure (DSSP, 8-state):
-PPPPSPEEEEEEEEEEEEEEEEEEE--SSS--TT-EEEEEEEEESSSSS-EEEEEEE--SSSS-EEEEEEEEEEEEEEEEEEEEGGG----SEEEEEEE-

Nearest PDB structures (foldseek):
  4a45-assembly1_A  TM=9.840E-01  e=1.637E-08  Clostridium perfringens
  2j1e-assembly1_A  TM=9.461E-01  e=1.368E-07  Clostridium perfringens ATCC 13124
  2j1a-assembly1_A  TM=9.624E-01  e=3.234E-07  Clostridium perfringens ATCC 13124
  3ggl-assembly1_A  TM=8.318E-01  e=1.210E-06  Bacteroides thetaiotaomicron
  3f2z-assembly1_A  TM=8.484E-01  e=2.702E-06  Bacteroides fragilis NCTC 9343